Protein AF-A0A1Z9J253-F1 (afdb_monomer_lite)

Structure (mmCIF, N/CA/C/O backbone):
data_AF-A0A1Z9J253-F1
#
_entry.id   AF-A0A1Z9J253-F1
#
loop_
_atom_site.group_PDB
_atom_site.id
_atom_site.type_symbol
_atom_site.label_atom_id
_atom_site.label_alt_id
_atom_site.label_comp_id
_atom_site.label_asym_id
_atom_site.label_entity_id
_atom_site.label_seq_id
_atom_site.pdbx_PDB_ins_code
_atom_site.Cartn_x
_atom_site.Cartn_y
_atom_site.Cartn_z
_atom_site.occupancy
_atom_site.B_iso_or_equiv
_atom_site.auth_seq_id
_atom_site.auth_comp_id
_atom_site.auth_asym_id
_atom_site.auth_atom_id
_atom_site.pdbx_PDB_model_num
ATOM 1 N N . GLU A 1 1 ? -14.650 -9.571 -7.704 1.00 73.75 1 GLU A N 1
ATOM 2 C CA . GLU A 1 1 ? -14.966 -10.459 -6.563 1.00 73.75 1 GLU A CA 1
ATOM 3 C C . GLU A 1 1 ? -13.937 -10.431 -5.439 1.00 73.75 1 GLU A C 1
ATOM 5 O O . GLU A 1 1 ? -14.353 -10.212 -4.313 1.00 73.7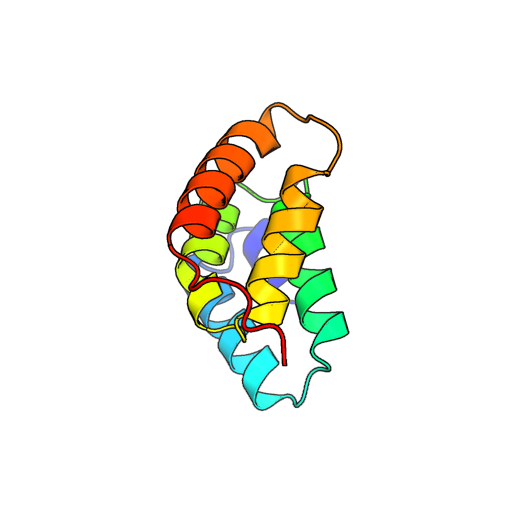5 1 GLU A O 1
ATOM 10 N N . ASN A 1 2 ? -12.628 -10.560 -5.695 1.00 80.94 2 ASN A N 1
ATOM 11 C CA . ASN A 1 2 ? -11.629 -10.804 -4.632 1.00 80.94 2 ASN A CA 1
ATOM 12 C C . ASN A 1 2 ? -11.628 -9.776 -3.483 1.00 80.94 2 ASN A C 1
ATOM 14 O O . ASN A 1 2 ? -11.546 -10.167 -2.324 1.00 80.94 2 ASN A O 1
ATOM 18 N N . LEU A 1 3 ? -11.784 -8.475 -3.770 1.00 82.06 3 LEU A N 1
ATOM 19 C CA . LEU A 1 3 ? -11.860 -7.452 -2.715 1.00 82.06 3 LEU A CA 1
ATOM 20 C C . LEU A 1 3 ? -13.109 -7.614 -1.837 1.00 82.06 3 LEU A C 1
ATOM 22 O O . LEU A 1 3 ? -13.033 -7.444 -0.627 1.00 82.06 3 LEU A O 1
ATOM 26 N N . LYS A 1 4 ? -14.251 -7.962 -2.436 1.00 84.62 4 LYS A N 1
ATOM 27 C CA . LYS A 1 4 ? -15.488 -8.210 -1.694 1.00 84.62 4 LYS A CA 1
ATOM 28 C C . LYS A 1 4 ? -15.329 -9.444 -0.803 1.00 84.62 4 LYS A C 1
ATOM 30 O O . LYS A 1 4 ? -15.58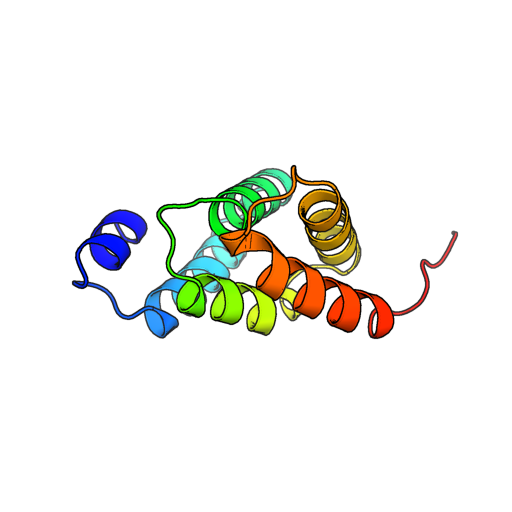9 -9.358 0.386 1.00 84.62 4 LYS A O 1
ATOM 35 N N . ASN A 1 5 ? -14.780 -10.530 -1.345 1.00 84.69 5 ASN A N 1
ATOM 36 C CA . ASN A 1 5 ? -14.539 -11.757 -0.583 1.00 84.69 5 ASN A CA 1
ATOM 37 C C . ASN A 1 5 ? -13.563 -11.523 0.586 1.00 84.69 5 ASN A C 1
ATOM 39 O O . ASN A 1 5 ? -13.751 -12.085 1.660 1.00 84.69 5 ASN A O 1
ATOM 43 N N . LEU A 1 6 ? -12.555 -10.656 0.422 1.00 87.12 6 LEU A N 1
ATOM 44 C CA . LEU A 1 6 ? -11.658 -10.244 1.509 1.00 87.12 6 LEU A CA 1
ATOM 45 C C . LEU A 1 6 ? -12.397 -9.481 2.620 1.00 87.12 6 LEU A C 1
ATOM 47 O O . LEU A 1 6 ? -12.144 -9.704 3.807 1.00 87.12 6 LEU A O 1
ATOM 51 N N . LEU A 1 7 ? -13.277 -8.554 2.234 1.00 86.06 7 LEU A N 1
ATOM 52 C CA . LEU A 1 7 ? -14.071 -7.753 3.169 1.00 86.06 7 LEU A CA 1
ATOM 53 C C . LEU A 1 7 ? -15.094 -8.615 3.919 1.00 86.06 7 LEU A C 1
ATOM 55 O O . LEU A 1 7 ? -15.258 -8.439 5.124 1.00 86.06 7 LEU A O 1
ATOM 59 N N . ASP A 1 8 ? -15.684 -9.593 3.234 1.00 88.69 8 ASP A N 1
ATOM 60 C CA . ASP A 1 8 ? -16.648 -10.548 3.789 1.00 88.69 8 ASP A CA 1
ATOM 61 C C . ASP A 1 8 ? -15.968 -11.684 4.589 1.00 88.69 8 ASP A C 1
ATOM 63 O O . ASP A 1 8 ? -16.640 -12.561 5.128 1.00 88.69 8 ASP A O 1
ATOM 67 N N . GLY A 1 9 ? -14.629 -11.689 4.677 1.00 84.19 9 GLY A N 1
ATOM 68 C CA . GLY A 1 9 ? -13.851 -12.701 5.403 1.00 84.19 9 GLY A CA 1
ATOM 69 C C . GLY A 1 9 ? -13.792 -14.073 4.721 1.00 84.19 9 GLY A C 1
ATOM 70 O O . GLY A 1 9 ? -13.339 -15.037 5.327 1.00 84.19 9 GLY A O 1
ATOM 71 N N . GLN A 1 10 ? -14.232 -14.161 3.467 1.00 89.62 10 GLN A N 1
ATOM 72 C CA . GLN A 1 10 ? -14.221 -15.372 2.643 1.00 89.62 10 GLN A CA 1
ATOM 73 C C . GLN A 1 10 ? -12.884 -15.595 1.920 1.00 89.62 10 GLN A C 1
ATOM 75 O O . GLN A 1 10 ? -12.660 -16.666 1.362 1.00 89.62 10 GLN A O 1
ATOM 80 N N . LEU A 1 11 ? -12.007 -14.587 1.903 1.00 89.25 11 LEU A N 1
ATOM 81 C CA . LEU A 1 11 ? -10.667 -14.658 1.327 1.00 89.25 11 LEU A CA 1
ATOM 82 C C . LEU A 1 11 ? -9.621 -14.227 2.355 1.00 89.25 11 LEU A C 1
ATOM 84 O O . LEU A 1 11 ? -9.717 -13.150 2.947 1.00 89.25 11 LEU A O 1
ATOM 88 N N . GLU A 1 12 ? -8.596 -15.059 2.523 1.00 91.62 12 GLU A N 1
ATOM 89 C CA . GLU A 1 12 ? -7.467 -14.775 3.403 1.00 91.62 12 GLU A CA 1
ATOM 90 C C . GLU A 1 12 ? -6.669 -13.556 2.931 1.00 91.62 12 GLU A C 1
ATOM 92 O O . GLU A 1 12 ? -6.354 -13.406 1.749 1.00 91.62 12 GLU A O 1
ATOM 97 N N . ALA A 1 13 ? -6.283 -12.695 3.875 1.00 88.69 13 ALA A N 1
ATOM 98 C CA . ALA A 1 13 ? -5.628 -11.425 3.564 1.00 88.69 13 ALA A CA 1
ATOM 99 C C . ALA A 1 13 ? -4.287 -11.607 2.842 1.00 88.69 13 ALA A C 1
ATOM 101 O O . ALA A 1 13 ? -3.999 -10.895 1.882 1.00 88.69 13 ALA A O 1
ATOM 102 N N . ARG A 1 14 ? -3.483 -12.586 3.275 1.00 90.12 14 ARG A N 1
ATOM 103 C CA . ARG A 1 14 ? -2.198 -12.903 2.633 1.00 90.12 14 ARG A CA 1
ATOM 104 C C . ARG A 1 14 ? -2.404 -13.376 1.199 1.00 90.12 14 ARG A C 1
ATOM 106 O O . ARG A 1 14 ? -1.739 -12.875 0.299 1.00 90.12 14 ARG A O 1
ATOM 113 N N . LEU A 1 15 ? -3.366 -14.277 0.993 1.00 89.00 15 LEU A N 1
ATOM 114 C CA . LEU A 1 15 ? -3.696 -14.802 -0.329 1.00 89.00 15 LEU A CA 1
ATOM 115 C C . LEU A 1 15 ? -4.163 -13.679 -1.263 1.00 89.00 15 LEU A C 1
ATOM 117 O O . LEU A 1 15 ? -3.629 -13.544 -2.360 1.00 89.00 15 LEU A O 1
ATOM 121 N N . PHE A 1 16 ? -5.064 -12.810 -0.792 1.00 91.25 16 PHE A N 1
ATOM 122 C CA . PHE A 1 16 ? -5.517 -11.648 -1.556 1.00 91.25 16 PHE A CA 1
ATOM 123 C C . PHE A 1 16 ? -4.360 -10.752 -2.009 1.00 91.25 16 PHE A C 1
ATOM 125 O O . PHE A 1 16 ? -4.312 -10.359 -3.171 1.00 91.25 16 PHE A O 1
ATOM 132 N N . VAL A 1 17 ? -3.437 -10.409 -1.105 1.00 90.06 17 VAL A N 1
ATOM 133 C CA . VAL A 1 17 ? -2.313 -9.520 -1.435 1.00 90.06 17 VAL A CA 1
ATOM 134 C C . VAL A 1 17 ? -1.383 -10.186 -2.446 1.00 90.06 17 VAL A C 1
ATOM 136 O O . VAL A 1 17 ? -1.016 -9.561 -3.441 1.00 90.06 17 VAL A O 1
ATOM 139 N N . THR A 1 18 ? -1.051 -11.463 -2.257 1.00 89.44 18 THR A N 1
ATOM 140 C CA . THR A 1 18 ? -0.221 -12.209 -3.210 1.00 89.44 18 THR A CA 1
ATOM 141 C C . THR A 1 18 ? -0.857 -12.255 -4.599 1.00 89.44 18 THR A C 1
ATOM 143 O O . THR A 1 18 ? -0.191 -11.903 -5.577 1.00 89.44 18 THR A O 1
ATOM 146 N N . GLU A 1 19 ? -2.139 -12.619 -4.686 1.00 88.81 19 GLU A N 1
ATOM 147 C CA . GLU A 1 19 ? -2.890 -12.658 -5.944 1.00 88.81 19 GLU A CA 1
ATOM 148 C C . GLU A 1 19 ? -3.006 -11.273 -6.578 1.00 88.81 19 GLU A C 1
ATOM 150 O O . GLU A 1 19 ? -2.825 -11.138 -7.786 1.00 88.81 19 GLU A O 1
ATOM 155 N N . PHE A 1 20 ? -3.251 -10.225 -5.783 1.00 89.06 20 PHE A N 1
ATOM 156 C CA . PHE A 1 20 ? -3.319 -8.853 -6.276 1.00 89.06 20 PHE A CA 1
ATOM 157 C C . PHE A 1 20 ? -2.046 -8.495 -7.034 1.00 89.06 20 PHE A C 1
ATOM 159 O O . PHE A 1 20 ? -2.124 -8.040 -8.177 1.00 89.06 20 PHE A O 1
ATOM 166 N N . PHE A 1 21 ? -0.873 -8.712 -6.432 1.00 86.50 21 PHE A N 1
ATOM 167 C CA . PHE A 1 21 ? 0.394 -8.396 -7.081 1.00 86.50 21 PHE A CA 1
ATOM 168 C C . PHE A 1 21 ? 0.644 -9.297 -8.295 1.00 86.50 21 PHE A C 1
ATOM 170 O O . PHE A 1 21 ? 0.951 -8.772 -9.360 1.00 86.50 21 PHE A O 1
ATOM 177 N N . GLN A 1 22 ? 0.421 -10.609 -8.193 1.00 85.31 22 GLN A N 1
ATOM 178 C CA . GLN A 1 22 ? 0.600 -11.533 -9.322 1.00 85.31 22 GLN A CA 1
ATOM 179 C C . GLN A 1 22 ? -0.274 -11.167 -10.531 1.00 85.31 22 GLN A C 1
ATOM 181 O O . GLN A 1 22 ? 0.228 -11.044 -11.647 1.00 85.31 22 GLN A O 1
ATOM 186 N N . LEU A 1 23 ? -1.569 -10.933 -10.316 1.00 82.31 23 LEU A N 1
ATOM 187 C CA . LEU A 1 23 ? -2.517 -10.607 -11.383 1.00 82.31 23 LEU A CA 1
ATOM 188 C C . LEU A 1 23 ? -2.229 -9.241 -12.004 1.00 82.31 23 LEU A C 1
ATOM 190 O O . LEU A 1 23 ? -2.356 -9.063 -13.214 1.00 82.31 23 LEU A O 1
ATOM 194 N N . SER A 1 24 ? -1.821 -8.269 -11.191 1.00 79.94 24 SER A N 1
ATOM 195 C CA . SER A 1 24 ? -1.501 -6.931 -11.689 1.00 79.94 24 SER A CA 1
ATOM 196 C C . SER A 1 24 ? -0.137 -6.846 -12.388 1.00 79.94 24 SER A C 1
ATOM 198 O O . SER A 1 24 ? 0.047 -5.954 -13.210 1.00 79.94 24 SER A O 1
ATOM 200 N N . GLU A 1 25 ? 0.787 -7.773 -12.113 1.00 78.06 25 GLU A N 1
ATOM 201 C CA . GLU A 1 25 ? 2.016 -7.995 -12.892 1.00 78.06 25 GLU A CA 1
ATOM 202 C C . GLU A 1 25 ? 1.707 -8.674 -14.234 1.00 78.06 25 GLU A C 1
ATOM 204 O O . GLU A 1 25 ? 2.118 -8.187 -15.284 1.00 78.06 25 GLU A O 1
ATOM 209 N N . ALA A 1 26 ? 0.955 -9.778 -14.206 1.00 73.31 26 ALA A N 1
ATOM 210 C CA . ALA A 1 26 ? 0.691 -10.604 -15.383 1.00 73.31 26 ALA A CA 1
ATOM 211 C C . ALA A 1 26 ? -0.286 -9.958 -16.380 1.00 73.31 26 ALA A C 1
ATOM 213 O O . ALA A 1 26 ? -0.186 -10.175 -17.585 1.00 73.31 26 ALA A O 1
ATOM 214 N N . GLY A 1 27 ? -1.234 -9.155 -15.893 1.00 62.12 27 GLY A N 1
ATOM 215 C CA . GLY A 1 27 ? -2.315 -8.586 -16.700 1.00 62.12 27 GLY A CA 1
ATOM 216 C C . GLY A 1 27 ? -1.935 -7.381 -17.562 1.00 62.12 27 GLY A C 1
ATOM 217 O O . GLY A 1 27 ? -2.831 -6.754 -18.123 1.00 62.12 27 GLY A O 1
ATOM 218 N N . ASN A 1 28 ? -0.651 -7.003 -17.642 1.00 61.91 28 ASN A N 1
ATOM 219 C CA . ASN A 1 28 ? -0.208 -5.762 -18.294 1.00 61.91 28 ASN A CA 1
ATOM 220 C C . ASN A 1 28 ? -0.951 -4.519 -17.756 1.00 61.91 28 ASN A C 1
ATOM 222 O O . ASN A 1 28 ? -1.173 -3.532 -18.467 1.00 61.91 28 ASN A O 1
ATOM 226 N N . LEU A 1 29 ? -1.388 -4.582 -16.491 1.00 70.50 29 LEU A N 1
ATOM 227 C CA . LEU A 1 29 ? -2.141 -3.509 -15.867 1.00 70.50 29 LEU A CA 1
ATOM 228 C C . LEU A 1 29 ? -1.253 -2.270 -15.864 1.00 70.50 29 LEU A C 1
ATOM 230 O O . LEU A 1 29 ? -0.142 -2.296 -15.328 1.00 70.50 29 LEU A O 1
ATOM 234 N N . ARG A 1 30 ? -1.738 -1.182 -16.469 1.00 79.75 30 ARG A N 1
ATOM 235 C CA . ARG A 1 30 ? -0.935 0.033 -16.543 1.00 79.75 30 ARG A CA 1
ATOM 236 C C . ARG A 1 30 ? -0.541 0.472 -15.137 1.00 79.75 30 ARG A C 1
ATOM 238 O O . ARG A 1 30 ? -1.334 0.435 -1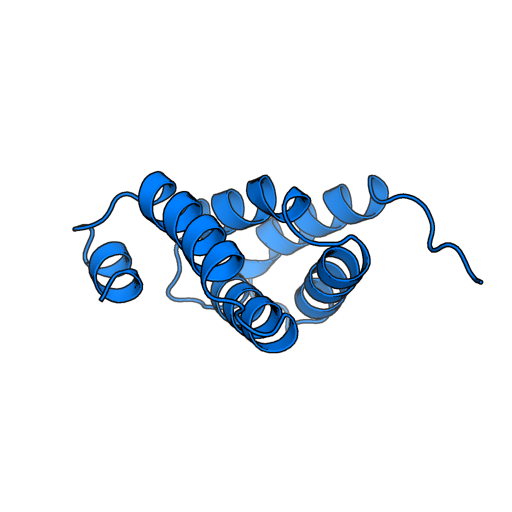4.190 1.00 79.75 30 ARG A O 1
ATOM 245 N N . ILE A 1 31 ? 0.714 0.868 -15.010 1.00 80.94 31 ILE A N 1
ATOM 246 C CA . ILE A 1 31 ? 1.354 1.091 -13.719 1.00 80.94 31 ILE A CA 1
ATOM 247 C C . ILE A 1 31 ? 0.683 2.205 -12.899 1.00 80.94 31 ILE A C 1
ATOM 249 O O . ILE A 1 31 ? 0.640 2.152 -11.671 1.00 80.94 31 ILE A O 1
ATOM 253 N N . ASP A 1 32 ? 0.057 3.163 -13.580 1.00 79.25 32 ASP A N 1
ATOM 254 C CA . ASP A 1 32 ? -0.740 4.239 -13.002 1.00 79.25 32 ASP A CA 1
ATOM 255 C C . ASP A 1 32 ? -2.072 3.755 -12.404 1.00 79.25 32 ASP A C 1
ATOM 257 O O . ASP A 1 32 ? -2.543 4.322 -11.415 1.00 79.25 32 ASP A O 1
ATOM 261 N N . ILE A 1 33 ? -2.676 2.700 -12.961 1.00 83.94 33 ILE A N 1
ATOM 262 C CA . ILE A 1 33 ? -3.868 2.049 -12.393 1.00 83.94 33 ILE A CA 1
ATOM 263 C C . ILE A 1 33 ? -3.465 1.293 -11.129 1.00 83.94 33 ILE A C 1
ATOM 265 O O . ILE A 1 33 ? -4.110 1.419 -10.089 1.00 83.94 33 ILE A O 1
ATOM 269 N N . ARG A 1 34 ? -2.348 0.565 -11.195 1.00 86.31 34 ARG A N 1
ATOM 270 C CA . ARG A 1 34 ? -1.794 -0.200 -10.073 1.00 86.31 34 ARG A CA 1
ATOM 271 C C . ARG A 1 34 ? -1.499 0.699 -8.871 1.00 86.31 34 ARG A C 1
ATOM 273 O O . ARG A 1 34 ? -1.955 0.421 -7.764 1.00 86.31 34 ARG A O 1
ATOM 280 N N . LYS A 1 35 ? -0.840 1.837 -9.118 1.00 89.25 35 LYS A N 1
ATOM 281 C CA . LYS A 1 35 ? -0.607 2.888 -8.119 1.00 89.25 35 LYS A CA 1
ATOM 282 C C . LYS A 1 35 ? -1.912 3.370 -7.482 1.00 89.25 35 LYS A C 1
ATOM 284 O O . LYS A 1 35 ? -2.013 3.421 -6.259 1.00 89.25 35 LYS A O 1
ATOM 289 N N . ARG A 1 36 ? -2.914 3.714 -8.300 1.00 89.75 36 ARG A N 1
ATOM 290 C CA . ARG A 1 36 ? -4.214 4.218 -7.824 1.00 89.75 36 ARG A CA 1
ATOM 291 C C . ARG A 1 36 ? -4.942 3.209 -6.937 1.00 89.75 36 ARG A C 1
ATOM 293 O O . ARG A 1 36 ? -5.489 3.603 -5.912 1.00 89.75 36 ARG A O 1
ATOM 300 N N . LEU A 1 37 ? -4.908 1.925 -7.293 1.00 90.25 37 LEU A N 1
ATOM 301 C CA . LEU A 1 37 ? -5.513 0.860 -6.489 1.00 90.25 37 LEU A CA 1
ATOM 302 C C . LEU A 1 37 ? -4.834 0.728 -5.123 1.00 90.25 37 LEU A C 1
ATOM 304 O O . LEU A 1 37 ? -5.520 0.703 -4.105 1.00 90.25 37 LEU A O 1
ATOM 308 N N . ILE A 1 38 ? -3.499 0.703 -5.089 1.00 91.88 38 ILE A N 1
ATOM 309 C CA . ILE A 1 38 ? -2.745 0.594 -3.833 1.00 91.88 38 ILE A CA 1
ATOM 310 C C . ILE A 1 38 ? -2.995 1.818 -2.945 1.00 91.88 38 ILE A C 1
ATOM 312 O O . ILE A 1 38 ? -3.315 1.660 -1.770 1.00 91.88 38 ILE A O 1
ATOM 316 N N . LEU A 1 39 ? -2.941 3.032 -3.503 1.00 91.38 39 LEU A N 1
ATOM 317 C CA . LEU A 1 39 ? -3.263 4.256 -2.762 1.00 91.38 39 LEU A CA 1
ATOM 318 C C . LEU A 1 39 ? -4.685 4.226 -2.192 1.00 91.38 39 LEU A C 1
ATOM 320 O O . LEU A 1 39 ? -4.885 4.564 -1.024 1.00 91.38 39 LEU A O 1
ATOM 324 N N . GLY A 1 40 ? -5.666 3.777 -2.978 1.00 90.75 40 GLY A N 1
ATOM 325 C CA . GLY A 1 40 ? -7.045 3.622 -2.518 1.00 90.75 40 GLY A CA 1
ATOM 326 C C . GLY A 1 40 ? -7.169 2.643 -1.348 1.00 90.75 40 GLY A C 1
ATOM 327 O O . GLY A 1 40 ? -7.869 2.925 -0.380 1.00 90.75 40 GLY A O 1
ATOM 328 N N . LEU A 1 41 ? -6.441 1.524 -1.386 1.00 91.38 41 LEU A N 1
ATOM 329 C CA . LEU A 1 41 ? -6.442 0.529 -0.309 1.00 91.38 41 LEU A CA 1
ATOM 330 C C . LEU A 1 41 ? -5.762 1.046 0.967 1.00 91.38 41 LEU A C 1
ATOM 332 O O . LEU A 1 41 ? -6.301 0.869 2.061 1.00 91.38 41 LEU A O 1
ATOM 336 N N . LEU A 1 42 ? -4.619 1.727 0.842 1.00 90.69 42 LEU A N 1
ATOM 337 C CA . LEU A 1 42 ? -3.887 2.281 1.987 1.00 90.69 42 LEU A CA 1
ATOM 338 C C . LEU A 1 42 ? -4.660 3.413 2.680 1.00 90.69 42 LEU A C 1
ATOM 340 O O . LEU A 1 42 ? -4.640 3.521 3.908 1.00 90.69 42 LEU A O 1
ATOM 344 N N . THR A 1 43 ? -5.385 4.229 1.916 1.00 89.00 43 THR A N 1
ATOM 345 C CA . THR A 1 43 ? -6.132 5.390 2.436 1.00 89.00 43 THR A CA 1
ATOM 346 C C . THR A 1 43 ? -7.578 5.079 2.835 1.00 89.00 43 THR A C 1
ATOM 348 O O . THR A 1 43 ? -8.210 5.895 3.508 1.00 89.00 43 THR A O 1
ATOM 351 N N . SER A 1 44 ? -8.100 3.902 2.472 1.00 88.88 44 SER A N 1
ATOM 352 C CA . SER A 1 44 ? -9.465 3.484 2.804 1.00 88.88 44 SER A CA 1
ATOM 353 C C . SER A 1 44 ? -9.663 3.266 4.307 1.00 88.88 44 SER A C 1
ATOM 355 O O . SER A 1 44 ? -8.845 2.619 4.961 1.00 88.88 44 SER A O 1
ATOM 357 N N . ASP A 1 45 ? -10.787 3.737 4.847 1.00 85.31 45 ASP A N 1
ATOM 358 C CA . ASP A 1 45 ? -11.182 3.496 6.243 1.00 85.31 45 ASP A CA 1
ATOM 359 C C . ASP A 1 45 ? -11.821 2.114 6.452 1.00 85.31 45 ASP A C 1
ATOM 361 O O . ASP A 1 45 ? -11.893 1.629 7.577 1.00 85.31 45 ASP A O 1
ATOM 365 N N . THR A 1 46 ? -12.263 1.454 5.376 1.00 86.44 46 THR A N 1
ATOM 366 C CA . THR A 1 46 ? -12.909 0.132 5.445 1.00 86.44 46 THR A CA 1
ATOM 367 C C . THR A 1 46 ? -11.907 -1.017 5.436 1.00 86.44 46 THR A C 1
ATOM 369 O O . THR A 1 46 ? -12.230 -2.137 5.831 1.00 86.44 46 THR A O 1
ATOM 372 N N . ILE A 1 47 ? -10.677 -0.755 4.990 1.00 87.94 47 ILE A N 1
ATOM 373 C CA . ILE A 1 47 ? -9.620 -1.759 4.931 1.00 87.94 47 ILE A CA 1
ATOM 374 C C . ILE A 1 47 ? -8.924 -1.830 6.285 1.00 87.94 47 ILE A C 1
ATOM 376 O O . ILE A 1 47 ? -8.385 -0.841 6.786 1.00 87.94 47 ILE A O 1
ATOM 380 N N . ARG A 1 48 ? -8.907 -3.032 6.867 1.00 88.25 48 ARG A N 1
ATOM 381 C CA . ARG A 1 48 ? -8.256 -3.299 8.154 1.00 88.25 48 ARG A CA 1
ATOM 382 C C . ARG A 1 48 ? -6.762 -2.948 8.094 1.00 88.25 48 ARG A C 1
ATOM 384 O O . ARG A 1 48 ? -6.117 -3.283 7.097 1.00 88.25 48 ARG A O 1
ATOM 391 N N . PRO A 1 49 ? -6.178 -2.366 9.160 1.00 88.31 49 PRO A N 1
ATOM 392 C CA . PRO A 1 49 ? -4.756 -2.023 9.194 1.00 88.31 49 PRO A CA 1
ATOM 393 C C . PRO A 1 49 ? -3.828 -3.188 8.836 1.00 88.31 49 PRO A C 1
ATOM 395 O O . PRO A 1 49 ? -2.896 -2.997 8.067 1.00 88.31 49 PRO A O 1
ATOM 398 N N . SER A 1 50 ? -4.123 -4.408 9.300 1.00 88.44 50 SER A N 1
ATOM 399 C CA . SER A 1 50 ? -3.329 -5.606 8.987 1.00 88.44 50 SER A CA 1
ATOM 400 C C . SER A 1 50 ? -3.196 -5.874 7.485 1.00 88.44 50 SER A C 1
ATOM 402 O O . SER A 1 50 ? -2.128 -6.253 7.019 1.00 88.44 50 SER A O 1
ATOM 404 N N . ILE A 1 51 ? -4.251 -5.622 6.705 1.00 89.75 51 ILE A N 1
ATOM 405 C CA . ILE A 1 51 ? -4.220 -5.766 5.244 1.00 89.75 51 ILE A CA 1
ATOM 406 C C . ILE A 1 51 ? -3.327 -4.683 4.634 1.00 89.75 51 ILE A C 1
ATOM 408 O O . ILE A 1 51 ? -2.552 -4.966 3.727 1.00 89.75 51 ILE A O 1
ATOM 412 N N . LYS A 1 52 ? -3.395 -3.449 5.146 1.00 92.12 52 LYS A N 1
ATOM 413 C CA . LYS A 1 52 ? -2.537 -2.350 4.682 1.00 92.12 52 LYS A CA 1
ATOM 414 C C . LYS A 1 52 ? -1.059 -2.661 4.918 1.00 92.12 52 LYS A C 1
ATOM 416 O O . LYS A 1 52 ? -0.270 -2.467 4.004 1.00 92.12 52 LYS A O 1
ATOM 421 N N . PHE A 1 53 ? -0.704 -3.209 6.082 1.00 90.12 53 PHE A N 1
ATOM 422 C CA . PHE A 1 53 ? 0.666 -3.650 6.368 1.00 90.12 53 PHE A CA 1
ATOM 423 C C . PHE A 1 53 ? 1.149 -4.725 5.391 1.00 90.12 53 PHE A C 1
ATOM 425 O O . PHE A 1 53 ? 2.245 -4.596 4.860 1.00 90.12 53 PHE A O 1
ATOM 432 N N . LEU A 1 54 ? 0.308 -5.703 5.038 1.00 90.88 54 LEU A N 1
ATOM 433 C CA . LEU A 1 54 ? 0.664 -6.693 4.011 1.00 90.88 54 LEU A CA 1
ATOM 434 C C . LEU A 1 54 ? 0.967 -6.043 2.648 1.00 90.88 54 LEU A C 1
ATOM 436 O O . LEU A 1 54 ? 1.852 -6.501 1.928 1.00 90.88 54 LEU A O 1
ATOM 440 N N . PHE A 1 55 ? 0.266 -4.964 2.283 1.00 92.19 55 PHE A N 1
ATOM 441 C CA . PHE A 1 55 ? 0.612 -4.189 1.087 1.00 92.19 55 PHE A CA 1
ATOM 442 C C . PHE A 1 55 ? 1.961 -3.480 1.220 1.00 92.19 55 PHE A C 1
ATOM 444 O O . PHE A 1 55 ? 2.710 -3.469 0.245 1.00 92.19 55 PHE A O 1
ATOM 451 N N . LEU A 1 56 ? 2.273 -2.913 2.392 1.00 91.44 56 LEU A N 1
ATOM 452 C CA . LEU A 1 56 ? 3.558 -2.259 2.659 1.00 91.44 56 LEU A CA 1
ATOM 453 C C . LEU A 1 56 ? 4.730 -3.237 2.530 1.00 91.44 56 LEU A C 1
ATOM 455 O O . LEU A 1 56 ? 5.678 -2.938 1.808 1.00 91.44 56 LEU A O 1
ATOM 459 N N . GLU A 1 57 ? 4.607 -4.431 3.119 1.00 89.25 57 GLU A N 1
ATOM 460 C CA . GLU A 1 57 ? 5.592 -5.522 3.016 1.00 89.25 57 GLU A CA 1
ATOM 461 C C . GLU A 1 57 ? 5.862 -5.935 1.560 1.00 89.25 57 GLU A C 1
ATOM 463 O O . GLU A 1 57 ? 6.953 -6.379 1.224 1.00 89.25 57 GLU A O 1
ATOM 468 N N . ASN A 1 58 ? 4.881 -5.769 0.668 1.00 90.38 58 ASN A N 1
ATOM 469 C CA . ASN A 1 58 ? 4.994 -6.146 -0.741 1.00 90.38 58 ASN A CA 1
ATOM 470 C C . ASN A 1 58 ? 5.336 -4.967 -1.668 1.00 90.38 58 ASN A C 1
ATOM 472 O O . ASN A 1 58 ? 5.417 -5.157 -2.885 1.00 90.38 58 ASN A O 1
ATOM 476 N N . LEU A 1 59 ? 5.557 -3.752 -1.146 1.00 89.62 59 LEU A N 1
ATOM 477 C CA . LEU A 1 59 ? 5.873 -2.590 -1.985 1.00 89.62 59 LEU A CA 1
ATOM 478 C C . LEU A 1 59 ? 7.164 -2.779 -2.782 1.00 89.62 59 LEU A C 1
ATOM 480 O O . LEU A 1 59 ? 7.267 -2.235 -3.881 1.00 89.62 59 LEU A O 1
ATOM 484 N N . GLU A 1 60 ? 8.129 -3.551 -2.275 1.00 87.94 60 GLU A N 1
ATOM 485 C CA . GLU A 1 60 ? 9.393 -3.859 -2.961 1.00 87.94 60 GLU A CA 1
ATOM 486 C C . GLU A 1 60 ? 9.213 -4.493 -4.345 1.00 87.94 60 GLU A C 1
ATOM 488 O O . GLU A 1 60 ? 10.058 -4.305 -5.220 1.00 87.94 60 GLU A O 1
ATOM 493 N N . ARG A 1 61 ? 8.071 -5.152 -4.581 1.00 88.06 61 ARG A N 1
ATOM 494 C CA . ARG A 1 61 ? 7.699 -5.732 -5.878 1.00 88.06 61 ARG A CA 1
ATOM 495 C C . ARG A 1 61 ? 7.402 -4.670 -6.943 1.00 88.06 61 ARG A C 1
ATOM 497 O O . ARG A 1 61 ? 7.273 -4.993 -8.121 1.00 88.06 61 ARG A O 1
ATOM 504 N N . LEU A 1 62 ? 7.272 -3.401 -6.550 1.00 87.88 62 LEU A N 1
ATOM 505 C CA . LEU A 1 62 ? 7.035 -2.279 -7.453 1.00 87.88 62 LEU A CA 1
ATOM 506 C C . LEU A 1 62 ? 8.345 -1.584 -7.855 1.00 87.88 62 LEU A C 1
ATOM 508 O O . LEU A 1 62 ? 9.267 -1.439 -7.039 1.00 87.88 62 LEU A O 1
ATOM 512 N N . PRO A 1 63 ? 8.407 -1.023 -9.078 1.00 88.12 63 PRO A N 1
ATOM 513 C CA . PRO A 1 63 ? 9.507 -0.155 -9.477 1.00 88.12 63 PRO A CA 1
ATOM 514 C C . PRO A 1 63 ? 9.725 0.988 -8.480 1.00 88.12 63 PRO A C 1
ATOM 516 O O . PRO A 1 63 ? 8.772 1.544 -7.928 1.00 88.12 63 PRO A O 1
ATOM 519 N N . VAL A 1 64 ? 10.989 1.361 -8.265 1.00 88.44 64 VAL A N 1
ATOM 520 C CA . VAL A 1 64 ? 11.383 2.336 -7.232 1.00 88.44 64 VAL A CA 1
ATOM 521 C C . VAL A 1 64 ? 10.654 3.680 -7.363 1.00 88.44 64 VAL A C 1
ATOM 523 O O . VAL A 1 64 ? 10.216 4.225 -6.353 1.00 88.44 64 VAL A O 1
ATOM 526 N N . GLY A 1 65 ? 10.440 4.178 -8.587 1.00 87.25 65 GLY A N 1
ATOM 527 C CA . GLY A 1 65 ? 9.697 5.422 -8.823 1.00 87.25 65 GLY A CA 1
ATOM 528 C C . GLY A 1 65 ? 8.253 5.351 -8.319 1.00 87.25 65 GLY A C 1
ATOM 529 O O . GLY A 1 65 ? 7.774 6.260 -7.649 1.00 87.25 65 GLY A O 1
ATOM 530 N N . ILE A 1 66 ? 7.585 4.214 -8.516 1.00 87.94 66 ILE A N 1
ATOM 531 C CA . ILE A 1 66 ? 6.206 4.012 -8.056 1.00 87.94 66 ILE A CA 1
ATOM 532 C C . ILE A 1 66 ? 6.140 3.889 -6.538 1.00 87.94 66 ILE A C 1
ATOM 534 O O . ILE A 1 66 ? 5.233 4.448 -5.925 1.00 87.94 66 ILE A O 1
ATOM 538 N N . ARG A 1 67 ? 7.114 3.211 -5.916 1.00 91.31 67 ARG A N 1
ATOM 539 C CA . ARG A 1 67 ? 7.228 3.178 -4.451 1.00 91.31 67 ARG A CA 1
ATOM 540 C C . ARG A 1 67 ? 7.337 4.590 -3.878 1.00 91.31 67 ARG A C 1
ATOM 542 O O . ARG A 1 67 ? 6.591 4.926 -2.962 1.00 91.31 67 ARG A O 1
ATOM 549 N N . ARG A 1 68 ? 8.212 5.425 -4.453 1.00 90.81 68 ARG A N 1
ATOM 550 C CA . ARG A 1 68 ? 8.390 6.833 -4.053 1.00 90.81 68 ARG A CA 1
ATOM 551 C C . ARG A 1 68 ? 7.090 7.618 -4.157 1.00 90.81 68 ARG A C 1
ATOM 553 O O . ARG A 1 68 ? 6.730 8.317 -3.213 1.00 90.81 68 ARG A O 1
ATOM 560 N N . GLU A 1 69 ? 6.372 7.473 -5.267 1.00 90.50 69 GLU A N 1
ATOM 561 C CA . GLU A 1 69 ? 5.080 8.132 -5.459 1.00 90.50 69 GLU A CA 1
ATOM 562 C C . GLU A 1 69 ? 4.040 7.672 -4.430 1.00 90.50 69 GLU A C 1
ATOM 564 O O . GLU A 1 69 ? 3.406 8.512 -3.799 1.00 90.50 69 GLU A O 1
ATOM 569 N N . ILE A 1 70 ? 3.894 6.362 -4.200 1.00 91.12 70 ILE A N 1
ATOM 570 C CA . ILE A 1 70 ? 2.938 5.823 -3.217 1.00 91.12 70 ILE A CA 1
ATOM 571 C C . ILE A 1 70 ? 3.248 6.341 -1.809 1.00 91.12 70 ILE A C 1
ATOM 573 O O . ILE A 1 70 ? 2.340 6.803 -1.113 1.00 91.12 70 ILE A O 1
ATOM 577 N N . ILE A 1 71 ? 4.520 6.301 -1.402 1.00 90.75 71 ILE A N 1
ATOM 578 C CA . ILE A 1 71 ? 4.981 6.821 -0.109 1.00 90.75 71 ILE A CA 1
ATOM 579 C C . ILE A 1 71 ? 4.661 8.316 0.004 1.00 90.75 71 ILE A C 1
ATOM 581 O O . ILE A 1 71 ? 4.028 8.739 0.968 1.00 90.75 71 ILE A O 1
ATOM 585 N N . SER A 1 72 ? 5.064 9.116 -0.987 1.00 90.44 72 SER A N 1
ATOM 586 C CA . SER A 1 72 ? 4.883 10.572 -0.988 1.00 90.44 72 SER A CA 1
ATOM 587 C C . SER A 1 72 ? 3.409 10.964 -0.885 1.00 90.44 72 SER A C 1
ATOM 589 O O . SER A 1 72 ? 3.035 11.758 -0.021 1.00 90.44 72 SER A O 1
ATOM 591 N N . GLU A 1 73 ? 2.555 10.364 -1.713 1.00 90.69 73 GLU A N 1
ATOM 592 C CA . GLU A 1 73 ? 1.124 10.664 -1.746 1.00 90.69 73 GLU A CA 1
ATOM 593 C C . GLU A 1 73 ? 0.408 10.204 -0.469 1.00 90.69 73 GLU A C 1
ATOM 595 O O . GLU A 1 73 ? -0.433 10.926 0.065 1.00 90.69 73 GLU A O 1
ATOM 600 N N . THR A 1 74 ? 0.783 9.052 0.094 1.00 88.62 74 THR A N 1
ATOM 601 C CA . THR A 1 74 ? 0.178 8.571 1.347 1.00 88.62 74 THR A CA 1
ATOM 602 C C . THR A 1 74 ? 0.589 9.427 2.547 1.00 88.62 74 THR A C 1
ATOM 604 O O . THR A 1 74 ? -0.238 9.706 3.414 1.00 88.62 74 THR A O 1
ATOM 607 N N . LEU A 1 75 ? 1.840 9.902 2.597 1.00 88.00 75 LEU A N 1
ATOM 608 C CA . LEU A 1 75 ? 2.298 10.823 3.644 1.00 88.00 75 LEU A CA 1
ATOM 609 C C . LEU A 1 75 ? 1.566 12.174 3.579 1.00 88.00 75 LEU A C 1
ATOM 611 O O . LEU A 1 75 ? 1.226 12.731 4.625 1.00 88.00 75 LEU A O 1
ATOM 615 N N . LYS A 1 76 ? 1.280 12.669 2.366 1.00 87.81 76 LYS A N 1
ATOM 616 C CA . LYS A 1 76 ? 0.520 13.909 2.122 1.00 87.81 76 LYS A CA 1
ATOM 617 C C . LYS A 1 76 ? -0.987 13.770 2.339 1.00 87.81 76 LYS A C 1
ATOM 619 O O . LYS A 1 76 ? -1.664 14.787 2.476 1.00 87.81 76 LYS A O 1
ATOM 624 N N . ALA A 1 77 ? -1.524 12.550 2.345 1.00 85.31 77 ALA A N 1
ATOM 625 C CA . ALA A 1 77 ? -2.954 12.331 2.523 1.00 85.31 77 ALA A CA 1
ATOM 626 C C . ALA A 1 77 ? -3.445 12.952 3.851 1.00 85.31 77 ALA A C 1
ATOM 628 O O . ALA A 1 77 ? -2.703 12.928 4.843 1.00 85.31 77 ALA A O 1
ATOM 629 N N . PRO A 1 78 ? -4.679 13.495 3.904 1.00 80.00 78 PRO A N 1
ATOM 630 C CA . PRO A 1 78 ? -5.216 14.136 5.103 1.00 80.00 78 PRO A CA 1
ATOM 631 C C . PRO A 1 78 ? -5.054 13.256 6.347 1.00 80.00 78 PRO A C 1
ATOM 633 O O . PRO A 1 78 ? -5.253 12.042 6.282 1.00 80.00 78 PRO A O 1
ATOM 636 N N . GLY A 1 79 ? -4.664 13.866 7.469 1.00 70.25 79 GLY A N 1
ATOM 637 C CA . GLY A 1 79 ? -4.460 13.158 8.733 1.00 70.25 79 GLY A CA 1
ATOM 638 C C . GLY A 1 79 ? -5.737 12.446 9.174 1.00 70.25 79 GLY A C 1
ATOM 639 O O . GLY A 1 79 ? -6.758 13.087 9.419 1.00 70.25 79 GLY A O 1
ATOM 640 N N . LYS A 1 80 ? -5.670 11.118 9.269 1.00 77.19 80 LYS A N 1
ATOM 641 C CA . LYS A 1 80 ? -6.703 10.270 9.866 1.00 77.19 80 LYS A CA 1
ATOM 642 C C . LYS A 1 80 ? -6.025 9.405 10.924 1.00 77.19 80 LYS A C 1
ATOM 644 O O . LYS A 1 80 ? -4.984 8.831 10.607 1.00 77.19 80 LYS A O 1
ATOM 649 N N . PRO A 1 81 ? -6.606 9.223 12.124 1.00 74.44 81 PRO A N 1
ATOM 650 C CA . PRO A 1 81 ? -5.994 8.402 13.175 1.00 74.44 81 PRO A CA 1
ATOM 651 C C . PRO A 1 81 ? -5.606 6.990 12.706 1.00 74.44 81 PRO A C 1
ATOM 653 O O . PRO A 1 81 ? -4.562 6.467 13.078 1.00 74.44 81 PRO A O 1
ATOM 656 N N . THR A 1 82 ? -6.412 6.394 11.825 1.00 74.00 82 THR A N 1
ATOM 657 C CA . THR A 1 82 ? -6.197 5.062 11.230 1.00 74.00 82 THR A CA 1
ATOM 658 C C . THR A 1 82 ? -5.048 5.002 10.221 1.00 74.00 82 THR A C 1
ATOM 660 O O . THR A 1 82 ? -4.595 3.911 9.873 1.00 74.00 82 THR A O 1
ATOM 663 N N . LEU A 1 83 ? -4.589 6.152 9.724 1.00 82.00 83 LEU A N 1
ATOM 664 C CA . LEU A 1 83 ? -3.529 6.275 8.728 1.00 82.00 83 LEU A CA 1
ATOM 665 C C . LEU A 1 83 ? -2.171 6.610 9.363 1.00 82.00 83 LEU A C 1
ATOM 667 O O . LEU A 1 83 ? -1.147 6.384 8.730 1.00 82.00 83 LEU A O 1
ATOM 671 N N . GLU A 1 84 ? -2.136 7.089 10.609 1.00 85.25 84 GLU A N 1
ATOM 672 C CA . GLU A 1 84 ? -0.889 7.513 11.263 1.00 85.25 84 GLU A CA 1
ATOM 673 C C . GLU A 1 84 ? 0.125 6.371 11.409 1.00 85.25 84 GLU A C 1
ATOM 675 O O . GLU A 1 84 ? 1.290 6.542 11.060 1.00 85.25 84 GLU A O 1
ATOM 680 N N . ALA A 1 85 ? -0.318 5.172 11.802 1.00 85.44 85 ALA A N 1
ATOM 681 C CA . ALA A 1 85 ? 0.562 3.999 11.871 1.00 85.44 85 ALA A CA 1
ATOM 682 C C . ALA A 1 85 ? 1.147 3.623 10.493 1.00 85.44 85 ALA A C 1
ATOM 684 O O . ALA A 1 85 ? 2.321 3.288 10.371 1.00 85.44 85 ALA A O 1
ATOM 685 N N . ILE A 1 86 ? 0.343 3.744 9.432 1.00 88.56 86 ILE A N 1
ATOM 686 C CA . ILE A 1 86 ? 0.772 3.483 8.049 1.00 88.56 86 ILE A CA 1
ATOM 687 C C . ILE A 1 86 ? 1.764 4.549 7.574 1.00 88.56 86 ILE A C 1
ATOM 689 O O . ILE A 1 86 ? 2.740 4.227 6.902 1.00 88.56 86 ILE A O 1
ATOM 693 N N . LYS A 1 87 ? 1.553 5.819 7.937 1.00 88.06 87 LYS A N 1
ATOM 694 C CA . LYS A 1 87 ? 2.486 6.908 7.624 1.00 88.06 87 LYS A CA 1
ATOM 695 C C . LYS A 1 87 ? 3.827 6.729 8.321 1.00 88.06 87 LYS A C 1
ATOM 697 O O . LYS A 1 87 ? 4.850 6.989 7.696 1.00 88.06 87 LYS A O 1
ATOM 702 N N . GLN A 1 88 ? 3.829 6.285 9.577 1.00 86.69 88 GLN A N 1
ATOM 703 C CA . GLN A 1 88 ? 5.065 5.972 10.295 1.00 86.69 88 GLN A CA 1
ATOM 704 C C . GLN A 1 88 ? 5.855 4.876 9.575 1.00 86.69 88 GLN A C 1
ATOM 706 O O . GLN A 1 88 ? 7.033 5.074 9.291 1.00 86.69 88 GLN A O 1
ATOM 711 N N . GLU A 1 89 ? 5.200 3.781 9.191 1.00 87.94 89 GLU A N 1
ATOM 712 C CA . GLU A 1 89 ? 5.845 2.687 8.455 1.00 87.94 89 GLU A CA 1
ATOM 713 C C . GLU A 1 89 ? 6.395 3.145 7.094 1.00 87.94 89 GLU A C 1
ATOM 715 O O . GLU A 1 89 ? 7.540 2.883 6.734 1.00 87.94 89 GLU A O 1
ATOM 720 N N . LEU A 1 90 ? 5.618 3.927 6.344 1.00 87.12 90 LEU A N 1
ATOM 721 C CA . LEU A 1 90 ? 6.066 4.485 5.067 1.00 87.12 90 LEU A CA 1
ATOM 722 C C . LEU A 1 90 ? 7.223 5.479 5.221 1.00 87.12 90 LEU A C 1
ATOM 724 O O . LEU A 1 90 ? 8.057 5.588 4.321 1.00 87.12 90 LEU A O 1
ATOM 728 N N . ALA A 1 91 ? 7.284 6.216 6.332 1.00 87.88 91 ALA A N 1
ATOM 729 C CA . ALA A 1 91 ? 8.402 7.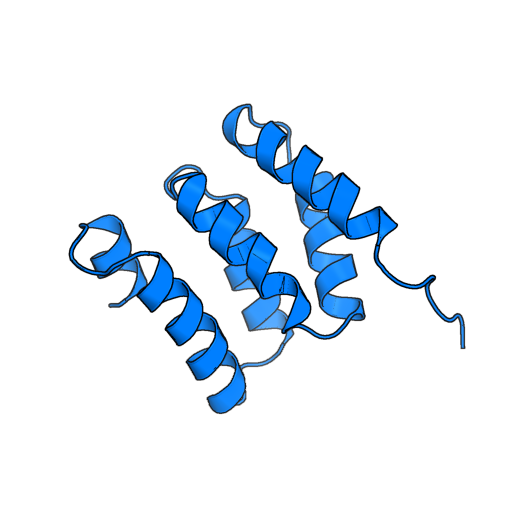102 6.625 1.00 87.88 91 ALA A CA 1
ATOM 730 C C . ALA A 1 91 ? 9.699 6.311 6.834 1.00 87.88 91 ALA A C 1
ATOM 732 O O . ALA A 1 91 ? 10.738 6.766 6.356 1.00 87.88 91 ALA A O 1
ATOM 733 N N . TRP A 1 92 ? 9.626 5.129 7.458 1.00 87.56 92 TRP A N 1
ATOM 734 C CA . TRP A 1 92 ? 10.748 4.193 7.562 1.00 87.56 92 TRP A CA 1
ATOM 735 C C . TRP A 1 92 ? 11.160 3.645 6.200 1.00 87.56 92 TRP A C 1
ATOM 737 O O . TRP A 1 92 ? 12.303 3.843 5.794 1.00 87.56 92 TRP A O 1
ATOM 747 N N . LEU A 1 93 ? 10.217 3.084 5.435 1.00 87.00 93 LEU A N 1
ATOM 748 C CA . LEU A 1 93 ? 10.490 2.561 4.090 1.00 87.00 93 LEU A CA 1
ATOM 749 C C . LEU A 1 93 ? 11.118 3.615 3.166 1.00 87.00 93 LEU A C 1
ATOM 751 O O . LEU A 1 93 ? 11.951 3.296 2.322 1.00 87.00 93 LEU A O 1
ATOM 755 N N . ARG A 1 94 ? 10.758 4.896 3.328 1.00 87.38 94 ARG A N 1
ATOM 756 C CA . ARG A 1 94 ? 11.356 6.001 2.564 1.00 87.38 94 ARG A CA 1
ATOM 757 C C . ARG A 1 94 ? 12.861 6.147 2.798 1.00 87.38 94 ARG A C 1
ATOM 759 O O . ARG A 1 94 ? 13.557 6.534 1.863 1.00 87.38 94 ARG A O 1
ATOM 766 N N . LEU A 1 95 ? 13.341 5.893 4.017 1.00 87.50 95 LEU A N 1
ATOM 767 C CA . LEU A 1 95 ? 14.762 5.995 4.376 1.00 87.50 95 LEU A CA 1
ATOM 768 C C . LEU A 1 95 ? 15.594 4.873 3.745 1.00 87.50 95 LEU A C 1
ATOM 770 O O . LEU A 1 95 ? 16.775 5.071 3.480 1.00 87.50 95 LEU A O 1
ATOM 774 N N . GLU A 1 96 ? 14.974 3.726 3.472 1.00 85.50 96 GLU A N 1
ATOM 775 C CA . GLU A 1 96 ? 15.622 2.565 2.854 1.00 85.50 96 GLU A CA 1
ATOM 776 C C . GLU A 1 96 ? 15.719 2.670 1.324 1.00 85.50 96 GLU A C 1
ATOM 778 O O . GLU A 1 96 ? 16.451 1.912 0.686 1.00 85.50 96 GLU A O 1
ATOM 783 N N . LEU A 1 97 ? 14.992 3.606 0.701 1.00 81.94 97 LEU A N 1
ATOM 784 C CA . LEU A 1 97 ? 15.034 3.765 -0.749 1.00 81.94 97 LEU A CA 1
ATOM 785 C C . LEU A 1 97 ? 16.352 4.417 -1.205 1.00 81.94 97 LEU A C 1
ATOM 787 O O . LEU A 1 97 ? 16.706 5.489 -0.708 1.00 81.94 97 LEU A O 1
ATOM 791 N N . PRO A 1 98 ? 17.031 3.860 -2.231 1.00 79.06 98 PRO A N 1
ATOM 792 C CA . PRO A 1 98 ? 18.268 4.433 -2.759 1.00 79.06 98 PRO A CA 1
ATOM 793 C C . PRO A 1 98 ? 18.005 5.843 -3.284 1.00 79.06 98 PRO A C 1
ATOM 795 O O . PRO A 1 98 ? 16.964 6.022 -3.920 1.00 79.06 98 PRO A O 1
ATOM 798 N N . PRO A 1 99 ? 18.893 6.829 -3.051 1.00 74.69 99 PRO A N 1
ATOM 799 C CA . PRO A 1 99 ? 18.672 8.220 -3.440 1.00 74.69 99 PRO A CA 1
ATOM 800 C C . PRO A 1 99 ? 18.276 8.335 -4.912 1.00 74.69 99 PRO A C 1
ATOM 802 O O . PRO A 1 99 ? 18.696 7.540 -5.753 1.00 74.69 99 PRO A O 1
ATOM 805 N N . GLU A 1 100 ? 17.413 9.305 -5.204 1.00 69.44 100 GLU A N 1
ATOM 806 C CA . GLU A 1 100 ? 16.917 9.542 -6.555 1.00 69.44 100 GLU A CA 1
ATOM 807 C C . GLU A 1 100 ? 1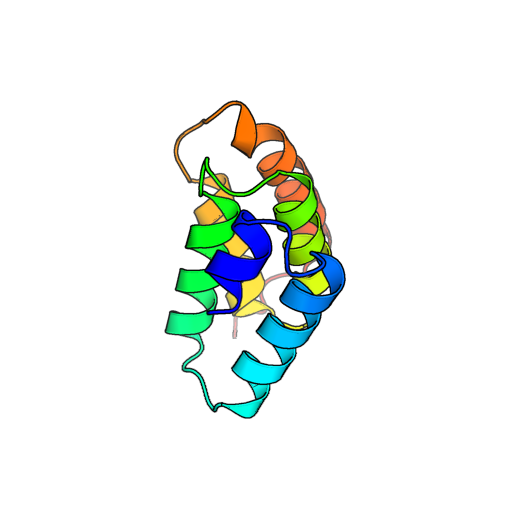8.109 9.853 -7.469 1.00 69.44 100 GLU A C 1
ATOM 809 O O . GLU A 1 100 ? 18.819 10.838 -7.264 1.00 69.44 100 GLU A O 1
ATOM 814 N N . GLN A 1 101 ? 18.389 8.959 -8.420 1.00 60.34 101 GLN A N 1
ATOM 815 C CA . GLN A 1 101 ? 19.431 9.184 -9.414 1.00 60.34 101 GLN A CA 1
ATOM 816 C C . GLN A 1 101 ? 18.909 10.242 -10.380 1.00 60.34 101 GLN A C 1
ATOM 818 O O . GLN A 1 101 ? 18.080 9.958 -11.242 1.00 60.34 101 GLN A O 1
ATOM 823 N N . VAL A 1 102 ? 19.352 11.480 -10.172 1.00 50.59 102 VAL A N 1
ATOM 824 C CA . VAL A 1 102 ? 19.137 12.579 -11.111 1.00 50.59 102 VAL A CA 1
ATOM 825 C C . VAL A 1 102 ? 19.967 12.250 -12.353 1.00 50.59 102 VAL A C 1
ATOM 827 O O . VAL A 1 102 ? 21.194 12.339 -12.310 1.00 50.59 102 VAL A O 1
ATOM 830 N N . HIS A 1 103 ? 19.303 11.777 -13.408 1.00 43.75 103 HIS A N 1
ATOM 831 C CA . HIS A 1 103 ? 19.881 11.653 -14.745 1.00 43.75 103 HIS A CA 1
ATOM 832 C C . HIS A 1 103 ? 19.669 12.944 -15.528 1.00 43.75 103 HIS A C 1
ATOM 834 O O . HIS A 1 103 ? 18.540 13.482 -15.466 1.00 43.75 103 HIS A O 1
#

Foldseek 3Di:
DLVVCVLVVNDDLLRSLVCLLVCCVVVPNPLVVNLV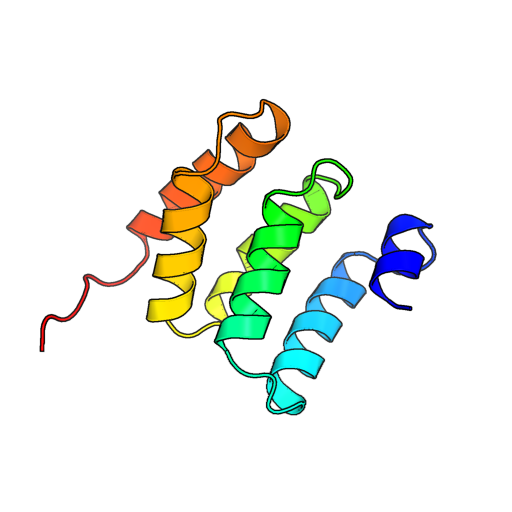VLLCQLPDPSHDLVSNVSNLVCLVSDDLVSLVVSLVVLLVPPDDVSNVVVNVSSVVVVVVRDPDPDD

Secondary structure (DSSP, 8-state):
-HHHHHHTTSS-HHHHHHHHHHHHHHTT--HHHHHHHHHHHHH-SSS-HHHHHHHHHTGGGS-HHHHHHHHHHHHHSPP-HHHHHHHHHHHHHHHHSPP----

Sequence (103 aa):
ENLKNLLDGQLEARLFVTEFFQLSEAGNLRIDIRKRLILGLLTSDTIRPSIKFLFLENLERLPVGIRREIISETLKAPGKPTLEAIKQELAWLRLELPPEQVH

pLDDT: mean 84.69, std 8.5, range [43.75, 92.19]

Radius of gyration: 13.76 Å; chains: 1; bounding box: 36×30×32 Å